Protein 5I29 (pdb70)

Sequence (139 aa):
DDDDQVAFSFILDNIVTQKMMAVPDSWPFHHPVNKKFVPDYYKVIVNPMDLETIRKNISKHKYQSRESFLDDVNLILANSVKYNGPESQYTKTAQEIVNVVCYQTLTEYDEHLTQLEKDICCTAKEAALEEAELESLDPMT

GO terms:
  GO:0000785 chromatin (C, IDA)
  GO:0001181 RNA polymerase I general transcription initiation factor activity (F, IDA)
  GO:0005669 transcription factor TFIID complex (C, IDA)
  GO:0004672 protein kinase activity (F, IDA)
  GO:0016301 kinase activity (F, IDA)
  GO:0061631 ubiquitin conjugating enzyme activity (F, IDA)
  GO:0034644 cellular response to UV (P, IDA)
  GO:0005634 nucleus (C, IDA)
  GO:0005654 nucleoplasm (C, IDA)
  GO:0005730 nucleolus (C, IDA)
  GO:0045944 positive regulation of transcription by RNA polymerase II (P, IDA)
  GO:0050821 protein stabilization (P, IDA)
  GO:1905524 negative regulation of protein autoubiquitination (P, IDA)
  GO:0160207 positive regulation of androgen receptor signaling pathway (P, IDA)
  GO:1901797 negative regulation of signal transduction by p53 class mediator (P, IDA)
  GO:0006511 ubiquitin-dependent protein catabolic process (P, IDA)
  GO:0006974 DNA damage response (P, IDA)
  GO:0140416 transcription regulator inhibitor activity (F, IDA)
  GO:0140566 histone reader activity (F, IDA)
  GO:0071318 cellular response to ATP (P, IDA)

CATH classification: 1.20.920.10

InterPro domains:
  IPR001487 Brom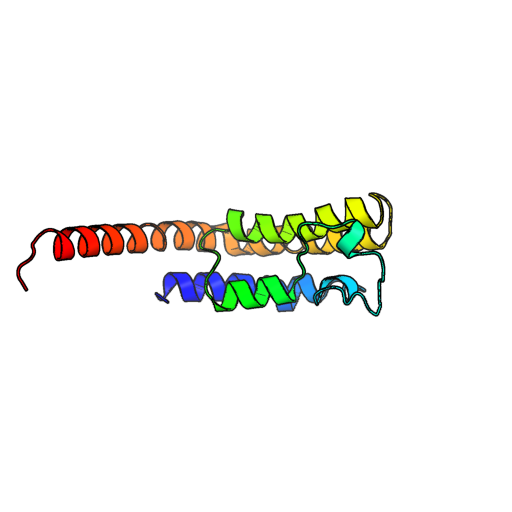odomain [PF00439] (1411-1491)
  IPR001487 Bromodomain [PF00439] (1537-1616)
  IPR001487 Bromodomain [PR00503] (1544-1557)
  IPR001487 Bromodomain [PR00503] (1558-1574)
  IPR001487 Bromodomain [PR00503] (1574-1592)
  IPR001487 Bromodomain [PR00503] (1592-1611)
  IPR001487 Bromodomain [PS50014] (1418-1488)
  IPR001487 Bromodomain [PS50014] (1541-1611)
  IPR001487 Bromodomain [SM00297] (1399-1507)
  IPR001487 Bromodomain [SM00297] (1521-1630)
  IPR009067 TAFII-230 TBP-binding [PF09247] (26-86)
  IPR011177 Transcription initiation factor TFIID subunit 1, animal [PIRSF003047] (18-1893)
  IPR018359 Bromodomain, conserved site [PS00633] (1546-1603)
  IPR022591 Transcription initiation factor TFIID subunit 1, histone acetyltransferase domain [PF12157] (586-1048)
  IPR036427 Bromodomain-like superfamily [G3DSA:1.20.920.10] (1360-1516)
  IPR036427 Bromodomain-like superfamily [G3DSA:1.20.920.10] (1517-1650)
  IPR036427 Bromodomain-like superfamily [SSF47370] (1382-1513)
  IPR036427 Bromodomain-like superfamily [SSF47370] (1535-1638)
  IPR036741 TAFII-230 TBP-binding domain superfamily [G3DSA:1.10.1100.10] (29-87)
  IPR036741 TAFII-230 TBP-binding domain superfamily [SSF47055] (30-86)

Foldseek 3Di:
DPPLLVVLLVLVLCLLPVFLVPQPPLVVQADWDDCVVVVCLCVFQVDDAGSVVLNVCSVVSVDLAPVVSLVRLVSNLVSCCRPVNCPDPNNVSSVSSSVSSVVSVVVCVVVSVVSSVVVVVVVVVVVVVVVVVVVVVDD

Organism: Homo sapiens (NCBI:txid9606)

Nearest PDB structures (foldseek):
  7jtc-assembly1_A  TM=1.001E+00  e=2.221E-20  Homo sapiens
  7lb3-assembly1_A  TM=9.994E-01  e=2.485E-20  Homo sapiens
  6df4-assembly1_A  TM=1.002E+00  e=3.293E-20  Oryctolagus cuniculus
  4yyn-assembly1_B  TM=9.930E-01  e=2.235E-19  Homo sapiens
  3hmh-assembly1_A  TM=9.690E-01  e=6.514E-19  Homo sapiens

Secondary structure (DSSP, 8-state):
--HHHHHHHHHHHHIIIIIITTSTT-GGGTSPPPTTTSTTHHHH-SS---HHHHHHHHHTT--SSHHHHHHHHHHHHHHHHHHH-TTSHHHHHHHHHHHHHHHHHHHTHHHHHHHHHHHHHHHHHHHHHHHHHHHS---

Structure (mmCIF, N/CA/C/O backbone):
data_5I29
#
_entry.id   5I29
#
_cell.length_a   47.397
_cell.length_b   59.471
_cell.length_c   59.866
_cell.angle_alpha   90.000
_cell.angle_beta   90.000
_cell.angle_gamma   90.000
#
_symmetry.space_group_name_H-M   'P 21 21 21'
#
loop_
_entity.id
_entity.type
_entity.pdbx_description
1 polymer 'Transcription initiation factor TFIID subunit 1'
2 non-polymer N,N-dimethyl-3-(6-methyl-7-oxo-6,7-dihydro-1H-pyrrolo[2,3-c]pyridin-4-yl)benzamide
3 non-polymer 'CALCIUM ION'
4 water water
#
loop_
_atom_site.group_PDB
_atom_site.id
_atom_site.type_symbol
_atom_site.label_atom_id
_atom_site.label_alt_id
_atom_site.label_comp_id
_atom_site.label_asym_id
_atom_site.label_entity_id
_atom_site.label_seq_id
_atom_site.pdbx_PDB_ins_code
_atom_site.Cartn_x
_atom_site.Cartn_y
_atom_site.Cartn_z
_atom_site.occupancy
_atom_site.B_iso_or_equiv
_atom_site.auth_seq_id
_atom_site.auth_comp_id
_atom_site.auth_asym_id
_atom_site.auth_atom_id
_atom_site.pdbx_PDB_model_num
ATOM 1 N N . ASP A 1 6 ? -8.957 -12.807 25.833 1.00 42.99 1500 ASP A N 1
ATOM 2 C CA . ASP A 1 6 ? -8.116 -13.027 27.082 1.00 36.98 1500 ASP A CA 1
ATOM 3 C C . ASP A 1 6 ? -8.645 -14.172 27.994 1.00 31.38 1500 ASP A C 1
ATOM 4 O O . ASP A 1 6 ? -7.893 -14.762 28.776 1.00 28.42 1500 ASP A O 1
ATOM 9 N N . ASP A 1 7 ? -9.923 -14.492 27.874 1.00 32.70 1501 ASP A N 1
ATOM 10 C CA . ASP A 1 7 ? -10.376 -15.718 28.530 1.00 29.14 1501 ASP A CA 1
ATOM 11 C C . ASP A 1 7 ? -9.680 -16.966 27.957 1.00 26.27 1501 ASP A C 1
ATOM 12 O O . ASP A 1 7 ? -9.207 -16.914 26.817 1.00 20.07 1501 ASP A O 1
ATOM 17 N N . ASP A 1 8 ? -9.513 -18.044 28.724 1.00 20.87 1502 ASP A N 1
ATOM 18 C CA . ASP A 1 8 ? -9.113 -19.342 28.172 1.00 19.75 1502 ASP A CA 1
ATOM 19 C C . ASP A 1 8 ? -9.688 -19.701 26.807 1.00 16.86 1502 ASP A C 1
ATOM 20 O O . ASP A 1 8 ? -8.920 -20.122 25.954 1.00 15.96 1502 ASP A O 1
ATOM 25 N N . ASP A 1 9 ? -10.955 -19.483 26.580 1.00 15.37 1503 ASP A N 1
ATOM 26 C CA . ASP A 1 9 ? -11.550 -19.954 25.296 1.00 16.56 1503 ASP A CA 1
ATOM 27 C C . ASP A 1 9 ? -11.047 -19.106 24.141 1.00 14.74 1503 ASP A C 1
ATOM 28 O O . ASP A 1 9 ? -10.654 -19.656 23.100 1.00 14.46 1503 ASP A O 1
ATOM 33 N N . GLN A 1 10 ? -10.966 -17.771 24.339 1.00 14.16 1504 GLN A N 1
ATOM 34 C CA . GLN A 1 10 ? -10.420 -16.921 23.302 1.00 13.32 1504 GLN A CA 1
ATOM 35 C C . GLN A 1 10 ? -8.935 -17.245 23.090 1.00 13.68 1504 GLN A C 1
ATOM 36 O O . GLN A 1 10 ? -8.530 -17.268 21.896 1.00 13.78 1504 GLN A O 1
ATOM 42 N N . VAL A 1 11 ? -8.150 -17.520 24.092 1.00 13.69 1505 VAL A N 1
ATOM 43 C CA . VAL A 1 11 ? -6.767 -17.868 23.931 1.00 15.40 1505 VAL A CA 1
ATOM 44 C C . VAL A 1 11 ? -6.642 -19.163 23.129 1.00 13.50 1505 VAL A C 1
ATOM 45 O O . VAL A 1 11 ? -5.783 -19.260 22.233 1.00 13.40 1505 VAL A O 1
ATOM 49 N N . ALA A 1 12 ? -7.478 -20.183 23.413 1.00 12.77 1506 ALA A N 1
ATOM 50 C CA . ALA A 1 12 ? -7.400 -21.472 22.710 1.00 11.90 1506 ALA A CA 1
ATOM 51 C C . ALA A 1 12 ? -7.796 -21.271 21.254 1.00 12.40 1506 ALA A C 1
ATOM 52 O O . ALA A 1 12 ? -7.221 -21.885 20.358 1.00 12.53 1506 ALA A O 1
ATOM 54 N N . PHE A 1 13 ? -8.773 -20.419 21.002 1.00 11.63 1507 PHE A N 1
ATOM 55 C CA . PHE A 1 13 ? -9.249 -20.156 19.650 1.00 12.05 1507 PHE A CA 1
ATOM 56 C C . PHE A 1 13 ? -8.170 -19.474 18.817 1.00 11.18 1507 PHE A C 1
ATOM 57 O O . PHE A 1 13 ? -7.807 -19.885 17.716 1.00 11.60 1507 PHE A O 1
ATOM 65 N N . SER A 1 14 ? -7.593 -18.431 19.398 1.00 11.65 1508 SER A N 1
ATOM 66 C CA . SER A 1 14 ? -6.494 -17.742 18.736 1.00 11.33 1508 SER A CA 1
ATOM 67 C C . SER A 1 14 ? -5.285 -18.611 18.475 1.00 11.16 1508 SER A C 1
ATOM 68 O O . SER A 1 14 ? -4.621 -18.475 17.499 1.00 11.28 1508 SER A O 1
ATOM 71 N N . PHE A 1 15 ? -5.000 -19.503 19.442 1.00 11.79 1509 PHE A N 1
ATOM 72 C CA . PHE A 1 15 ? -3.881 -20.462 19.298 1.00 11.13 1509 PHE A CA 1
ATOM 73 C C . PHE A 1 15 ? -4.092 -21.334 18.055 1.00 10.07 1509 PHE A C 1
ATOM 74 O O . PHE A 1 15 ? -3.159 -21.486 17.278 1.00 11.68 1509 PHE A O 1
ATOM 82 N N . ILE A 1 16 ? -5.281 -21.796 17.841 1.00 10.51 1510 ILE A N 1
ATOM 83 C CA . ILE A 1 16 ? -5.542 -22.637 16.631 1.00 11.56 1510 ILE A CA 1
ATOM 84 C C . ILE A 1 16 ? -5.355 -21.762 15.378 1.00 11.57 1510 ILE A C 1
ATOM 85 O O . ILE A 1 16 ? -4.650 -22.140 14.429 1.00 11.13 1510 ILE A O 1
ATOM 90 N N . LEU A 1 17 ? -5.925 -20.518 15.352 1.00 10.70 1511 LEU A N 1
ATOM 91 C CA . LEU A 1 17 ? -5.796 -19.675 14.150 1.00 10.33 1511 LEU A CA 1
ATOM 92 C C . LEU A 1 17 ? -4.360 -19.365 13.871 1.00 9.82 1511 LEU A C 1
ATOM 93 O O . LEU A 1 17 ? -3.915 -19.432 12.713 1.00 10.65 1511 LEU A O 1
ATOM 98 N N . ASP A 1 18 ? -3.559 -19.021 14.889 1.00 10.50 1512 ASP A N 1
ATOM 99 C CA . ASP A 1 18 ? -2.189 -18.699 14.624 1.00 11.47 1512 ASP A CA 1
ATOM 100 C C . ASP A 1 18 ? -1.381 -19.838 14.078 1.00 11.72 1512 ASP A C 1
ATOM 101 O O . ASP A 1 18 ? -0.558 -19.669 13.192 1.00 11.78 1512 ASP A O 1
ATOM 106 N N . ASN A 1 19 ? -1.637 -21.069 14.573 1.00 11.69 1513 ASN A N 1
ATOM 107 C CA . ASN A 1 19 ? -0.974 -22.242 14.031 1.00 11.48 1513 ASN A CA 1
ATOM 108 C C . ASN A 1 19 ? -1.391 -22.532 12.623 1.00 11.71 1513 ASN A C 1
ATOM 109 O O . ASN A 1 19 ? -0.504 -22.896 11.810 1.00 11.56 1513 ASN A O 1
ATOM 114 N N . ILE A 1 20 ? -2.634 -22.291 12.267 1.00 11.13 1514 ILE A N 1
ATOM 115 C CA . ILE A 1 20 ? -3.033 -22.521 10.890 1.00 11.86 1514 ILE A CA 1
ATOM 116 C C . ILE A 1 20 ? -2.235 -21.543 9.990 1.00 11.00 1514 ILE A C 1
ATOM 117 O O . ILE A 1 20 ? -1.740 -21.917 8.895 1.00 11.10 1514 ILE A O 1
ATOM 122 N N . VAL A 1 21 ? -2.095 -20.241 10.420 1.00 10.64 1515 VAL A N 1
ATOM 123 C CA . VAL A 1 21 ? -1.402 -19.292 9.603 1.00 10.54 1515 VAL A CA 1
ATOM 124 C C . VAL A 1 21 ? 0.041 -19.719 9.453 1.00 11.27 1515 VAL A C 1
ATOM 125 O O . VAL A 1 21 ? 0.628 -19.667 8.362 1.00 11.50 1515 VAL A O 1
ATOM 129 N N . THR A 1 22 ? 0.726 -19.986 10.598 1.00 11.65 1516 THR A N 1
ATOM 130 C CA . THR A 1 22 ? 2.199 -20.188 10.517 1.00 12.61 1516 THR A CA 1
ATOM 131 C C . THR A 1 22 ? 2.607 -21.526 10.004 1.00 12.21 1516 THR A C 1
ATOM 132 O O . THR A 1 22 ? 3.565 -21.599 9.266 1.00 14.48 1516 THR A O 1
ATOM 136 N N . GLN A 1 23 ? 1.905 -22.555 10.390 1.00 12.24 1517 GLN A N 1
ATOM 137 C CA . GLN A 1 23 ? 2.345 -23.916 10.038 1.00 13.23 1517 GLN A CA 1
ATOM 138 C C . GLN A 1 23 ? 1.822 -24.339 8.734 1.00 13.56 1517 GLN A C 1
ATOM 139 O O . GLN A 1 23 ? 2.424 -25.205 8.060 1.00 15.19 1517 GLN A O 1
ATOM 145 N N . LYS A 1 24 ? 0.676 -23.856 8.257 1.00 12.25 1518 LYS A N 1
ATOM 146 C CA . LYS A 1 24 ? 0.024 -24.315 7.083 1.00 12.06 1518 LYS A CA 1
ATOM 147 C C . LYS A 1 24 ? 0.002 -23.292 6.005 1.00 11.06 1518 LYS A C 1
ATOM 148 O O . LYS A 1 24 ? 0.543 -23.485 4.914 1.00 12.30 1518 LYS A O 1
ATOM 154 N N . MET A 1 25 ? -0.574 -22.098 6.260 1.00 10.45 1519 MET A N 1
ATOM 155 C CA . MET A 1 25 ? -0.729 -21.096 5.202 1.00 10.57 1519 MET A CA 1
ATOM 156 C C . MET A 1 25 ? 0.611 -20.534 4.742 1.00 10.92 1519 MET A C 1
ATOM 157 O O . MET A 1 25 ? 0.867 -20.386 3.548 1.00 11.79 1519 MET A O 1
ATOM 162 N N . MET A 1 26 ? 1.500 -20.223 5.698 1.00 11.41 1520 MET A N 1
ATOM 163 C CA . MET A 1 26 ? 2.772 -19.660 5.307 1.00 12.47 1520 MET A CA 1
ATOM 164 C C . MET A 1 26 ? 3.708 -20.656 4.662 1.00 11.96 1520 MET A C 1
ATOM 165 O O . MET A 1 26 ? 4.690 -20.282 4.061 1.00 13.35 1520 MET A O 1
ATOM 170 N N . ALA A 1 27 ? 3.404 -21.961 4.838 1.00 11.84 1521 ALA A N 1
ATOM 171 C CA . ALA A 1 27 ? 4.203 -23.040 4.263 1.00 12.06 1521 ALA A CA 1
ATOM 172 C C . ALA A 1 27 ? 3.772 -23.301 2.858 1.00 11.82 1521 ALA A C 1
ATOM 173 O O . ALA A 1 27 ? 4.472 -24.120 2.156 1.00 13.49 1521 ALA A O 1
ATOM 175 N N . VAL A 1 28 ? 2.691 -22.767 2.323 1.00 11.98 1522 VAL A N 1
ATOM 176 C CA . VAL A 1 28 ? 2.381 -22.998 0.933 1.00 11.96 1522 VAL A CA 1
ATOM 177 C C . VAL A 1 28 ? 3.566 -22.606 0.063 1.00 11.50 1522 VAL A C 1
ATOM 178 O O . VAL A 1 28 ? 4.177 -21.512 0.284 1.00 11.54 1522 VAL A O 1
ATOM 182 N N . PRO A 1 29 ? 3.957 -23.394 -0.957 1.00 11.68 1523 PRO A N 1
ATOM 183 C CA . PRO A 1 29 ? 5.147 -23.035 -1.707 1.00 12.58 1523 PRO A CA 1
ATOM 184 C C . PRO A 1 29 ? 4.999 -21.645 -2.353 1.00 10.79 1523 PRO A C 1
ATOM 185 O O . PRO A 1 29 ? 3.954 -21.351 -2.943 1.00 11.16 1523 PRO A O 1
ATOM 189 N N . ASP A 1 30 ? 6.109 -20.905 -2.322 1.00 11.01 1524 ASP A N 1
ATOM 190 C CA . ASP A 1 30 ? 6.131 -19.599 -3.054 1.00 10.98 1524 ASP A CA 1
ATOM 191 C C . ASP A 1 30 ? 5.052 -18.641 -2.561 1.00 9.95 1524 ASP A C 1
ATOM 192 O O . ASP A 1 30 ? 4.655 -17.724 -3.337 1.00 10.97 1524 ASP A O 1
ATOM 197 N N . SER A 1 31 ? 4.625 -18.822 -1.347 1.00 9.76 1525 SER A N 1
ATOM 198 C CA . SER A 1 31 ? 3.624 -17.882 -0.765 1.00 10.52 1525 SER A CA 1
ATOM 199 C C . SER A 1 31 ? 4.187 -16.580 -0.229 1.00 9.66 1525 SER A C 1
ATOM 200 O O . SER A 1 31 ? 3.388 -15.764 0.263 1.00 10.11 1525 SER A O 1
ATOM 203 N N . TRP A 1 32 ? 5.467 -16.416 -0.254 1.00 9.65 1526 TRP A N 1
ATOM 204 C CA . TRP A 1 32 ? 6.076 -15.219 0.293 1.00 11.06 1526 TRP A CA 1
ATOM 205 C C . TRP A 1 32 ? 5.429 -13.865 -0.171 1.00 9.77 1526 TRP A C 1
ATOM 206 O O . TRP A 1 32 ? 5.458 -12.953 0.673 1.00 10.69 1526 TRP A O 1
ATOM 217 N N . PRO A 1 33 ? 4.813 -13.685 -1.338 1.00 9.01 1527 PRO A N 1
ATOM 218 C CA . PRO A 1 33 ? 4.197 -12.354 -1.584 1.00 9.76 1527 PRO A CA 1
ATOM 219 C C . PRO A 1 33 ? 3.162 -12.017 -0.572 1.00 9.66 1527 PRO A C 1
ATOM 220 O O . PRO A 1 33 ? 2.886 -10.752 -0.396 1.00 10.57 1527 PRO A O 1
ATOM 224 N N . PHE A 1 34 ? 2.570 -12.973 0.110 1.00 9.49 1528 PHE A N 1
ATOM 225 C CA . PHE A 1 34 ? 1.446 -12.776 0.994 1.00 10.13 1528 PHE A CA 1
ATOM 226 C C . PHE A 1 34 ? 1.849 -12.783 2.440 1.00 9.69 1528 PHE A C 1
ATOM 227 O O . PHE A 1 34 ? 0.981 -12.581 3.307 1.00 10.08 1528 PHE A O 1
ATOM 235 N N . HIS A 1 35 ? 3.119 -13.019 2.731 1.00 9.64 1529 HIS A N 1
ATOM 236 C CA . HIS A 1 35 ? 3.515 -13.143 4.133 1.00 9.71 1529 HIS A CA 1
ATOM 237 C C . HIS A 1 35 ? 3.488 -11.829 4.923 1.00 9.65 1529 HIS A C 1
ATOM 238 O O . HIS A 1 35 ? 3.280 -11.841 6.148 1.00 10.89 1529 HIS A O 1
ATOM 245 N N . HIS A 1 36 ? 3.713 -10.697 4.241 1.00 8.80 1530 HIS A N 1
ATOM 246 C CA . HIS A 1 36 ? 3.878 -9.395 4.889 1.00 9.28 1530 HIS A CA 1
ATOM 247 C C . HIS A 1 36 ? 3.167 -8.377 4.038 1.00 9.76 1530 HIS A C 1
ATOM 248 O O . HIS A 1 36 ? 2.858 -8.582 2.878 1.00 9.94 1530 HIS A O 1
ATOM 255 N N . PRO A 1 37 ? 2.879 -7.161 4.606 1.00 10.74 1531 PRO A N 1
ATOM 256 C CA . PRO A 1 37 ? 2.256 -6.116 3.780 1.00 9.75 1531 PRO A CA 1
ATOM 257 C C . PRO A 1 37 ? 3.145 -5.768 2.573 1.00 10.06 1531 PRO A C 1
ATOM 258 O O . PRO A 1 37 ? 4.349 -5.791 2.628 1.00 11.55 1531 PRO A O 1
ATOM 262 N N . VAL A 1 38 ? 2.467 -5.420 1.485 1.00 10.59 1532 VAL A N 1
ATOM 263 C CA . VAL A 1 38 ? 3.246 -4.956 0.315 1.00 10.66 1532 VAL A CA 1
ATOM 264 C C . VAL A 1 38 ? 3.931 -3.618 0.629 1.00 10.33 1532 VAL A C 1
ATOM 265 O O . VAL A 1 38 ? 3.316 -2.698 1.262 1.00 11.31 1532 VAL A O 1
ATOM 269 N N . ASN A 1 39 ? 5.151 -3.470 0.299 1.00 9.84 1533 ASN A N 1
ATOM 270 C CA . ASN A 1 39 ? 5.886 -2.214 0.398 1.00 11.32 1533 ASN A CA 1
ATOM 271 C C . ASN A 1 39 ? 5.826 -1.487 -0.933 1.00 11.78 1533 ASN A C 1
ATOM 272 O O . ASN A 1 39 ? 6.291 -2.006 -1.940 1.00 11.00 1533 ASN A O 1
ATOM 277 N N . LYS A 1 40 ? 5.295 -0.253 -0.901 1.00 12.28 1534 LYS A N 1
ATOM 278 C CA . LYS A 1 40 ? 5.230 0.519 -2.113 1.00 12.54 1534 LYS A CA 1
ATOM 279 C C . LYS A 1 40 ? 6.594 0.782 -2.734 1.00 12.39 1534 LYS A C 1
ATOM 280 O O . LYS A 1 40 ? 6.634 1.043 -3.932 1.00 13.31 1534 LYS A O 1
ATOM 286 N N . LYS A 1 41 ? 7.674 0.690 -2.005 1.00 11.80 1535 LYS A N 1
ATOM 287 C CA . LYS A 1 41 ? 8.993 0.809 -2.625 1.00 13.19 1535 LYS A CA 1
ATOM 288 C C . LYS A 1 41 ? 9.297 -0.342 -3.554 1.00 13.30 1535 LYS A C 1
ATOM 289 O O . LYS A 1 41 ? 10.169 -0.239 -4.404 1.00 14.61 1535 LYS A O 1
ATOM 295 N N . PHE A 1 42 ? 8.668 -1.497 -3.340 1.00 12.42 1536 PHE A N 1
ATOM 296 C CA . PHE A 1 42 ? 8.866 -2.731 -4.121 1.00 11.58 1536 PHE A CA 1
ATOM 297 C C . PHE A 1 42 ? 7.751 -2.898 -5.116 1.00 12.08 1536 PHE A C 1
ATOM 298 O O . PHE A 1 42 ? 8.006 -3.633 -6.147 1.00 13.02 1536 PHE A O 1
ATOM 306 N N . VAL A 1 43 ? 6.535 -2.421 -4.882 1.00 11.42 1537 VAL A N 1
ATOM 307 C CA . VAL A 1 43 ? 5.416 -2.594 -5.823 1.00 12.31 1537 VAL A CA 1
ATOM 308 C C . VAL A 1 43 ? 4.706 -1.213 -5.897 1.00 12.18 1537 VAL A C 1
ATOM 309 O O . VAL A 1 43 ? 3.785 -0.919 -5.158 1.00 11.21 1537 VAL A O 1
ATOM 313 N N . PRO A 1 44 ? 5.223 -0.298 -6.774 1.00 13.05 1538 PRO A N 1
ATOM 314 C CA . PRO A 1 44 ? 4.878 1.133 -6.654 1.00 12.76 1538 PRO A CA 1
ATOM 315 C C . PRO A 1 44 ? 3.419 1.412 -6.823 1.00 12.40 1538 PRO A C 1
ATOM 316 O O . PRO A 1 44 ? 2.915 2.345 -6.160 1.00 13.36 1538 PRO A O 1
ATOM 320 N N . ASP A 1 45 ? 2.670 0.641 -7.593 1.00 12.31 1539 ASP A N 1
ATOM 321 C CA . ASP A 1 45 ? 1.296 0.978 -7.876 1.00 13.72 1539 ASP A CA 1
ATOM 322 C C . ASP A 1 45 ? 0.247 0.219 -7.026 1.00 12.43 1539 ASP A C 1
ATOM 323 O O . ASP A 1 45 ? -0.923 0.345 -7.194 1.00 12.72 1539 ASP A O 1
ATOM 328 N N . TYR A 1 46 ? 0.761 -0.595 -6.069 1.00 12.50 1540 TYR A N 1
ATOM 329 C CA . TYR A 1 46 ? -0.123 -1.550 -5.402 1.00 11.29 1540 TYR A CA 1
ATOM 330 C C . TYR A 1 46 ? -1.322 -0.877 -4.757 1.00 10.62 1540 TYR A C 1
ATOM 331 O O . TYR A 1 46 ? -2.469 -1.275 -4.895 1.00 10.90 1540 TYR A O 1
ATOM 340 N N . TYR A 1 47 ? -1.051 0.190 -3.984 1.00 11.33 1541 TYR A N 1
ATOM 341 C CA . TYR A 1 47 ? -2.063 0.808 -3.164 1.00 12.61 1541 TYR A CA 1
ATOM 342 C C . TYR A 1 47 ? -2.858 1.856 -3.962 1.00 13.02 1541 TYR A C 1
ATOM 343 O O . TYR A 1 47 ? -3.876 2.309 -3.462 1.00 14.26 1541 TYR A O 1
ATOM 352 N N . LYS A 1 48 ? -2.494 2.058 -5.227 1.00 12.76 1542 LYS A N 1
ATOM 353 C CA . LYS A 1 48 ? -3.333 2.823 -6.181 1.00 14.33 1542 LYS A CA 1
ATOM 354 C C . LYS A 1 48 ? -4.495 1.975 -6.595 1.00 14.47 1542 LYS A C 1
ATOM 355 O O . LYS A 1 48 ? -5.584 2.446 -7.016 1.00 18.86 1542 LYS A O 1
ATOM 361 N N . VAL A 1 49 ? -4.348 0.620 -6.573 1.00 13.69 1543 VAL A N 1
ATOM 362 C CA . VAL A 1 49 ? -5.345 -0.344 -7.012 1.00 14.11 1543 VAL A CA 1
ATOM 363 C C . VAL A 1 49 ? -6.076 -1.014 -5.857 1.00 13.87 1543 VAL A C 1
ATOM 364 O O . VAL A 1 49 ? -7.270 -1.216 -5.885 1.00 15.17 1543 VAL A O 1
ATOM 368 N N . ILE A 1 50 ? -5.342 -1.348 -4.770 1.00 13.12 1544 ILE A N 1
ATOM 369 C CA . ILE A 1 50 ? -5.926 -2.089 -3.648 1.00 13.09 1544 ILE A CA 1
ATOM 370 C C . ILE A 1 50 ? -6.239 -1.080 -2.512 1.00 12.57 1544 ILE A C 1
ATOM 371 O O . ILE A 1 50 ? -5.313 -0.585 -1.886 1.00 13.33 1544 ILE A O 1
ATOM 376 N N . VAL A 1 51 ? -7.527 -0.975 -2.248 1.00 13.76 1545 VAL A N 1
ATOM 377 C CA . VAL A 1 51 ? -7.902 0.016 -1.242 1.00 15.76 1545 VAL A CA 1
ATOM 378 C C . VAL A 1 51 ? -8.095 -0.603 0.100 1.00 15.62 1545 VAL A C 1
ATOM 379 O O . VAL A 1 51 ? -8.143 0.135 1.078 1.00 18.02 1545 VAL A O 1
ATOM 383 N N . ASN A 1 52 ? -8.229 -1.922 0.243 1.00 14.58 1546 ASN A N 1
ATOM 384 C CA . ASN A 1 52 ? -8.314 -2.621 1.463 1.00 15.09 1546 ASN A CA 1
ATOM 385 C C . ASN A 1 52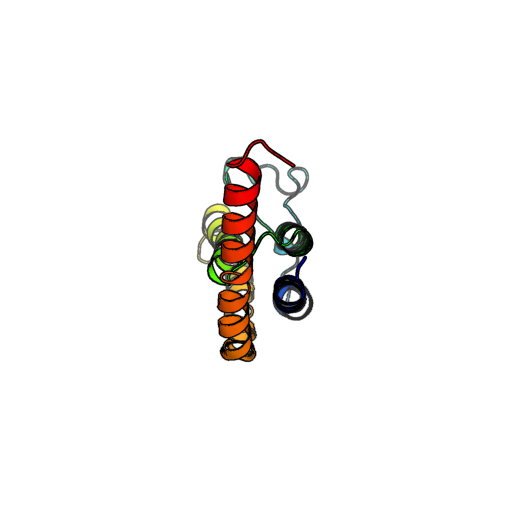 ? -7.275 -3.711 1.576 1.00 13.68 1546 ASN A C 1
ATOM 386 O O . ASN A 1 52 ? -7.571 -4.924 1.470 1.00 14.48 1546 ASN A O 1
ATOM 391 N N . PRO A 1 53 ? -6.019 -3.341 1.810 1.00 12.48 1547 PRO A N 1
ATOM 392 C CA . PRO A 1 53 ? -4.917 -4.343 1.757 1.00 12.04 1547 PRO A CA 1
ATOM 393 C C . PRO A 1 53 ? -4.958 -5.252 2.954 1.00 11.17 1547 PRO A C 1
ATOM 394 O O . PRO A 1 53 ? -5.425 -4.889 4.065 1.00 11.94 1547 PRO A O 1
ATOM 398 N N . MET A 1 54 ? -4.490 -6.496 2.757 1.00 10.58 1548 MET A N 1
ATOM 399 C CA . MET A 1 54 ? -4.388 -7.476 3.825 1.00 10.55 1548 MET A CA 1
ATOM 400 C C . MET A 1 54 ? -3.293 -8.415 3.521 1.00 10.83 1548 MET A C 1
ATOM 401 O O . MET A 1 54 ? -2.990 -8.666 2.355 1.00 12.10 1548 MET A O 1
ATOM 406 N N . ASP A 1 55 ? -2.709 -9.031 4.555 1.00 10.01 1549 ASP A N 1
ATOM 407 C CA . ASP A 1 55 ? -1.584 -9.971 4.348 1.00 10.23 1549 ASP A CA 1
ATOM 408 C C . ASP A 1 55 ? -1.540 -10.848 5.607 1.00 10.47 1549 ASP A C 1
ATOM 409 O O . ASP A 1 55 ? -2.247 -10.575 6.628 1.00 11.06 1549 ASP A O 1
ATOM 414 N N . LEU A 1 56 ? -0.689 -11.888 5.608 1.00 10.11 1550 LEU A N 1
ATOM 415 C CA . LEU A 1 56 ? -0.692 -12.831 6.731 1.00 10.79 1550 LEU A CA 1
ATOM 416 C C . LEU A 1 56 ? -0.116 -12.313 7.983 1.00 10.78 1550 LEU A C 1
ATOM 417 O O . LEU A 1 56 ? -0.540 -12.711 9.074 1.00 10.90 1550 LEU A O 1
ATOM 422 N N . GLU A 1 57 ? 0.893 -11.419 7.920 1.00 10.89 1551 GLU A N 1
ATOM 423 C CA . GLU A 1 57 ? 1.412 -10.811 9.128 1.00 11.44 1551 GLU A CA 1
ATOM 424 C C . GLU A 1 57 ? 0.382 -9.949 9.835 1.00 10.39 1551 GLU A C 1
ATOM 425 O O . GLU A 1 57 ? 0.232 -10.036 11.070 1.00 11.15 1551 GLU A O 1
ATOM 431 N N . THR A 1 58 ? -0.349 -9.182 9.050 1.00 10.36 1552 THR A N 1
ATOM 432 C CA . THR A 1 58 ? -1.417 -8.339 9.678 1.00 11.11 1552 THR A CA 1
ATOM 433 C C . THR A 1 58 ? -2.447 -9.262 10.340 1.00 10.27 1552 THR A C 1
ATOM 434 O O . THR A 1 58 ? -2.914 -8.980 11.434 1.00 10.50 1552 THR A O 1
ATOM 438 N N . ILE A 1 59 ? -2.805 -10.352 9.632 1.00 10.54 1553 ILE A N 1
ATOM 439 C CA . ILE A 1 59 ? -3.703 -11.347 10.296 1.00 10.64 1553 ILE A CA 1
ATOM 440 C C . ILE A 1 59 ? -3.104 -11.902 11.607 1.00 9.32 1553 ILE A C 1
ATOM 441 O O . ILE A 1 59 ? -3.830 -11.939 12.605 1.00 10.48 1553 ILE 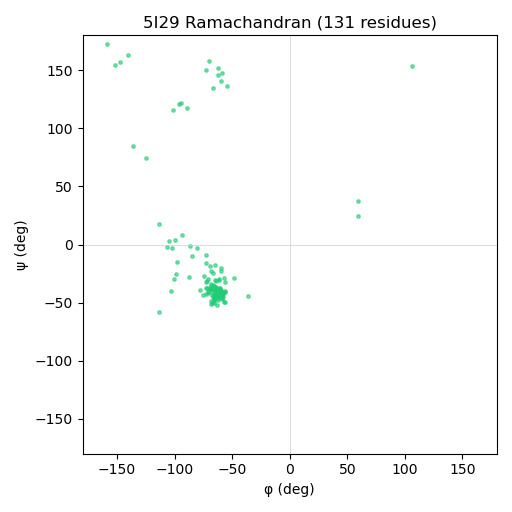A O 1
ATOM 446 N N . ARG A 1 60 ? -1.836 -12.193 11.601 1.00 9.64 1554 ARG A N 1
ATOM 447 C CA . ARG A 1 60 ? -1.218 -12.674 12.844 1.00 10.91 1554 ARG A CA 1
ATOM 448 C C . ARG A 1 60 ? -1.265 -11.592 13.919 1.00 11.23 1554 ARG A C 1
ATOM 449 O O . ARG A 1 60 ? -1.550 -11.895 15.107 1.00 11.79 1554 ARG A O 1
ATOM 457 N N . LYS A 1 61 ? -1.043 -10.310 13.559 1.00 11.33 1555 LYS A N 1
ATOM 458 C CA . LYS A 1 61 ? -1.144 -9.233 14.593 1.00 12.16 1555 LYS A CA 1
ATOM 459 C C . LYS A 1 61 ? -2.556 -9.155 15.114 1.00 13.13 1555 LYS A C 1
ATOM 460 O O . LYS A 1 61 ? -2.804 -9.035 16.335 1.00 13.96 1555 LYS A O 1
ATOM 466 N N . ASN A 1 62 ? -3.556 -9.315 14.243 1.00 11.72 1556 ASN A N 1
ATOM 467 C CA . ASN A 1 62 ? -4.932 -9.335 14.666 1.00 11.70 1556 ASN A CA 1
ATOM 468 C C . ASN A 1 62 ? -5.210 -10.496 15.595 1.00 11.20 1556 ASN A C 1
ATOM 469 O O . ASN A 1 62 ? -5.949 -10.325 16.579 1.00 12.22 1556 ASN A O 1
ATOM 474 N N . ILE A 1 63 ? -4.737 -11.703 15.249 1.00 11.30 1557 ILE A N 1
ATOM 475 C CA . ILE A 1 63 ? -4.913 -12.855 16.151 1.00 11.24 1557 ILE A CA 1
ATOM 476 C C . ILE A 1 63 ? -4.302 -12.578 17.509 1.00 12.41 1557 ILE A C 1
ATOM 477 O O . ILE A 1 63 ? -4.890 -12.934 18.551 1.00 13.13 1557 ILE A O 1
ATOM 482 N N . SER A 1 64 ? -3.133 -11.950 17.537 1.00 13.89 1558 SER A N 1
ATOM 483 C CA . SER A 1 64 ? -2.465 -11.653 18.823 1.00 15.66 1558 SER A CA 1
ATOM 484 C C . SER A 1 64 ? -3.301 -10.756 19.698 1.00 15.58 1558 SER A C 1
ATOM 485 O O . SER A 1 64 ? -3.232 -10.890 20.944 1.00 19.45 1558 SER A O 1
ATOM 488 N N . LYS A 1 65 ? -4.075 -9.916 19.121 1.00 13.82 1559 LYS A N 1
ATOM 489 C CA . LYS A 1 65 ? -4.981 -9.014 19.820 1.00 15.34 1559 LYS A CA 1
ATOM 490 C C . LYS A 1 65 ? -6.374 -9.565 19.964 1.00 15.32 1559 LYS A C 1
ATOM 491 O O . LYS A 1 65 ? -7.288 -8.874 20.403 1.00 16.66 1559 LYS A O 1
ATOM 497 N N . HIS A 1 66 ? -6.526 -10.861 19.597 1.00 14.40 1560 HIS A N 1
ATOM 498 C CA . HIS A 1 66 ? -7.829 -11.478 19.730 1.00 14.05 1560 HIS A CA 1
ATOM 499 C C . HIS A 1 66 ? -8.927 -10.784 18.940 1.00 13.86 1560 HIS A C 1
ATOM 500 O O . HIS A 1 66 ? -10.053 -10.686 19.366 1.00 14.77 1560 HIS A O 1
ATOM 507 N N . LYS A 1 67 ? -8.598 -10.290 17.747 1.00 12.32 1561 LYS A N 1
ATOM 508 C CA . LYS A 1 67 ? -9.553 -9.605 16.961 1.00 13.71 1561 LYS A CA 1
ATOM 509 C C . LYS A 1 67 ? -10.701 -10.555 16.595 1.00 13.77 1561 LYS A C 1
ATOM 510 O O . LYS A 1 67 ? -11.823 -10.197 16.451 1.00 14.90 1561 LYS A O 1
ATOM 516 N N . TYR A 1 68 ? -10.350 -11.842 16.298 1.00 12.12 1562 TYR A N 1
ATOM 517 C CA . TYR A 1 68 ? -11.348 -12.793 15.745 1.00 11.50 1562 TYR A CA 1
ATOM 518 C C . TYR A 1 68 ? -11.954 -13.637 16.817 1.00 11.79 1562 TYR A C 1
ATOM 519 O O . TYR A 1 68 ? -11.234 -14.340 17.553 1.00 12.55 1562 TYR A O 1
ATOM 528 N N . GLN A 1 69 ? -13.249 -13.561 16.947 1.00 11.89 1563 GLN A N 1
ATOM 529 C CA . GLN A 1 69 ? -14.011 -14.449 17.820 1.00 12.78 1563 GLN A CA 1
ATOM 530 C C . GLN A 1 69 ? -14.781 -15.514 17.057 1.00 12.73 1563 GLN A C 1
ATOM 531 O O . GLN A 1 69 ? -15.493 -16.289 17.677 1.00 13.13 1563 GLN A O 1
ATOM 537 N N . SER A 1 70 ? -14.623 -15.538 15.748 1.00 11.39 1564 SER A N 1
ATOM 538 C CA . SER A 1 70 ? -15.309 -16.500 14.866 1.00 12.66 1564 SER A CA 1
ATOM 539 C C . SER A 1 70 ? -14.460 -16.830 13.737 1.00 11.14 1564 SER A C 1
ATOM 540 O O . SER A 1 70 ? -13.618 -16.032 13.315 1.00 11.76 1564 SER A O 1
ATOM 543 N N . ARG A 1 71 ? -14.728 -17.989 13.158 1.00 10.87 1565 ARG A N 1
ATOM 544 C CA . ARG A 1 71 ? -14.065 -18.392 11.944 1.00 11.33 1565 ARG A CA 1
ATOM 545 C C . ARG A 1 71 ? -14.475 -17.406 10.839 1.00 10.95 1565 ARG A C 1
ATOM 546 O O . ARG A 1 71 ? -13.623 -17.087 9.993 1.00 10.51 1565 ARG A O 1
ATOM 554 N N . GLU A 1 72 ? -15.753 -16.998 10.816 1.00 11.47 1566 GLU A N 1
ATOM 555 C CA . GLU A 1 72 ? -16.152 -16.135 9.719 1.00 11.53 1566 GLU A CA 1
ATOM 556 C C . GLU A 1 72 ? -15.335 -14.836 9.632 1.00 10.12 1566 GLU A C 1
ATOM 557 O O . GLU A 1 72 ? -14.881 -14.443 8.577 1.00 10.16 1566 GLU A O 1
ATOM 563 N N . SER A 1 73 ? -15.070 -14.199 10.792 1.00 10.49 1567 SER A N 1
ATOM 564 C CA . SER A 1 73 ? -14.329 -12.939 10.779 1.00 11.40 1567 SER A CA 1
ATOM 565 C C . SER A 1 73 ? -12.878 -13.141 10.375 1.00 10.47 1567 SER A C 1
ATOM 566 O O . SER A 1 73 ? -12.324 -12.356 9.634 1.00 10.64 1567 SER A O 1
ATOM 569 N N . PHE A 1 74 ? -12.256 -14.262 10.849 1.00 10.79 1568 PHE A N 1
ATOM 570 C CA . PHE A 1 74 ? -10.913 -14.575 10.375 1.00 10.73 1568 PHE A CA 1
ATOM 571 C C . PHE A 1 74 ? -10.886 -14.805 8.882 1.00 9.98 1568 PHE A C 1
ATOM 572 O O . PHE A 1 74 ? -10.037 -14.304 8.137 1.00 10.20 1568 PHE A O 1
ATOM 580 N N . LEU A 1 75 ? -11.865 -15.594 8.387 1.00 9.97 1569 LEU A N 1
ATOM 581 C CA . LEU A 1 75 ? -11.960 -15.929 6.983 1.00 10.70 1569 LEU A CA 1
ATOM 582 C C . LEU A 1 75 ? -12.312 -14.767 6.067 1.00 10.32 1569 LEU A C 1
ATOM 583 O O . LEU A 1 75 ? -11.923 -14.707 4.936 1.00 10.06 1569 LEU A O 1
ATOM 588 N N . ASP A 1 76 ? -12.948 -13.730 6.667 1.00 10.27 1570 ASP A N 1
ATOM 589 C CA . ASP A 1 76 ? -13.131 -12.463 5.919 1.00 10.10 1570 ASP A CA 1
ATOM 590 C C . ASP A 1 76 ? -11.760 -11.856 5.549 1.00 9.36 1570 ASP A C 1
ATOM 591 O O . ASP A 1 76 ? -11.565 -11.412 4.423 1.00 10.65 1570 ASP A O 1
ATOM 596 N N . ASP A 1 77 ? -10.828 -11.831 6.470 1.00 9.81 1571 ASP A N 1
ATOM 597 C CA . ASP A 1 77 ? -9.513 -11.287 6.177 1.00 10.09 1571 ASP A CA 1
ATOM 598 C C . ASP A 1 77 ? -8.716 -12.203 5.291 1.00 8.95 1571 ASP A C 1
ATOM 599 O O . ASP A 1 77 ? -7.969 -11.737 4.424 1.00 10.11 1571 ASP A O 1
ATOM 604 N N . VAL A 1 78 ? -8.827 -13.559 5.482 1.00 8.81 1572 VAL A N 1
ATOM 605 C CA . VAL A 1 78 ? -8.163 -14.467 4.560 1.00 10.08 1572 VAL A CA 1
ATOM 606 C C . VAL A 1 78 ? -8.673 -14.263 3.107 1.00 9.20 1572 VAL A C 1
ATOM 607 O O . VAL A 1 78 ? -7.886 -14.221 2.177 1.00 10.34 1572 VAL A O 1
ATOM 611 N N . ASN A 1 79 ? -9.951 -14.139 2.965 1.00 9.82 1573 ASN A N 1
ATOM 612 C CA . ASN A 1 79 ? -10.539 -13.950 1.667 1.00 10.51 1573 ASN A CA 1
ATOM 613 C C . ASN A 1 79 ? -10.134 -12.621 1.011 1.00 10.36 1573 ASN A C 1
ATOM 614 O O . ASN A 1 79 ? -9.977 -12.526 -0.196 1.00 10.36 1573 ASN A O 1
ATOM 619 N N . LEU A 1 80 ? -9.885 -11.580 1.856 1.00 10.32 1574 LEU A N 1
ATOM 620 C CA . LEU A 1 80 ? -9.397 -10.305 1.314 1.00 10.38 1574 LEU A CA 1
ATOM 621 C C . LEU A 1 80 ? -8.111 -10.483 0.660 1.00 10.78 1574 LEU A C 1
ATOM 622 O O . LEU A 1 80 ? -7.808 -9.846 -0.376 1.00 11.42 1574 LEU A O 1
ATOM 627 N N . ILE A 1 81 ? -7.205 -11.334 1.175 1.00 10.98 1575 ILE A N 1
ATOM 628 C CA . ILE A 1 81 ? -5.938 -11.593 0.515 1.00 11.79 1575 ILE A CA 1
ATOM 629 C C . ILE A 1 81 ? -6.141 -12.129 -0.868 1.00 11.80 1575 ILE A C 1
ATOM 630 O O . ILE A 1 81 ? -5.500 -11.616 -1.855 1.00 12.57 1575 ILE A O 1
ATOM 635 N N . LEU A 1 82 ? -7.031 -13.086 -1.030 1.00 11.39 1576 LEU A N 1
ATOM 636 C CA . LEU A 1 82 ? -7.325 -13.683 -2.343 1.00 10.66 1576 LEU A CA 1
ATOM 637 C C . LEU A 1 82 ? -7.969 -12.613 -3.288 1.00 10.49 1576 LEU A C 1
ATOM 638 O O . LEU A 1 82 ? -7.556 -12.453 -4.422 1.00 10.88 1576 LEU A O 1
ATOM 643 N N . ALA A 1 83 ? -8.992 -11.945 -2.755 1.00 10.79 1577 ALA A N 1
ATOM 644 C CA . ALA A 1 83 ? -9.723 -10.964 -3.600 1.00 11.01 1577 ALA A CA 1
ATOM 645 C C . ALA A 1 83 ? -8.749 -9.880 -4.071 1.00 10.73 1577 ALA A C 1
ATOM 646 O O . ALA A 1 83 ? -8.878 -9.402 -5.209 1.00 11.85 1577 ALA A O 1
ATOM 648 N N . ASN A 1 84 ? -7.837 -9.454 -3.214 1.00 10.03 1578 ASN A N 1
ATOM 649 C CA . ASN A 1 84 ? -6.894 -8.430 -3.653 1.00 10.46 1578 ASN A CA 1
ATOM 650 C C . ASN A 1 84 ? -5.976 -8.917 -4.728 1.00 10.64 1578 ASN A C 1
ATOM 651 O O . ASN A 1 84 ? -5.650 -8.205 -5.657 1.00 10.89 1578 ASN A O 1
ATOM 656 N N . SER A 1 85 ? -5.562 -10.207 -4.643 1.00 10.64 1579 SER A N 1
ATOM 657 C CA . SER A 1 85 ? -4.735 -10.734 -5.709 1.00 10.78 1579 SER A CA 1
ATOM 658 C C . SER A 1 85 ? -5.541 -10.884 -7.025 1.00 11.10 1579 SER A C 1
ATOM 659 O O . SER A 1 85 ? -4.978 -10.549 -8.074 1.00 11.23 1579 SER A O 1
ATOM 662 N N . VAL A 1 86 ? -6.791 -11.268 -6.934 1.00 11.38 1580 VAL A N 1
ATOM 663 C CA . VAL A 1 86 ? -7.610 -11.313 -8.146 1.00 12.35 1580 VAL A CA 1
ATOM 664 C C . VAL A 1 86 ? -7.667 -9.936 -8.773 1.00 13.33 1580 VAL A C 1
ATOM 665 O O . VAL A 1 86 ? -7.535 -9.828 -10.011 1.00 14.58 1580 VAL A O 1
ATOM 669 N N . LYS A 1 87 ? -7.854 -8.867 -7.995 1.00 13.09 1581 LYS A N 1
ATOM 670 C CA . LYS A 1 87 ? -7.921 -7.491 -8.536 1.00 13.76 1581 LYS A CA 1
ATOM 671 C C . LYS A 1 87 ? -6.593 -7.044 -9.073 1.00 12.65 1581 LYS A C 1
ATOM 672 O O . LYS A 1 87 ? -6.526 -6.423 -10.172 1.00 15.25 1581 LYS A O 1
ATOM 678 N N . TYR A 1 88 ? -5.530 -7.167 -8.289 1.00 12.37 1582 TYR A N 1
ATOM 679 C CA . TYR A 1 88 ? -4.272 -6.583 -8.698 1.00 12.30 1582 TYR A CA 1
ATOM 680 C C . TYR A 1 88 ? -3.563 -7.364 -9.785 1.00 11.51 1582 TYR A C 1
ATOM 681 O O . TYR A 1 88 ? -2.965 -6.819 -10.688 1.00 12.66 1582 TYR A O 1
ATOM 690 N N . ASN A 1 89 ? -3.544 -8.711 -9.637 1.00 12.05 1583 ASN A N 1
ATOM 691 C CA . ASN A 1 89 ? -2.777 -9.591 -10.524 1.00 12.20 1583 ASN A CA 1
ATOM 692 C C . ASN A 1 89 ? -3.642 -10.214 -11.591 1.00 13.14 1583 ASN A C 1
ATOM 693 O O . ASN A 1 89 ? -3.087 -10.669 -12.628 1.00 14.47 1583 ASN A O 1
ATOM 698 N N . GLY A 1 90 ? -4.943 -10.357 -11.370 1.00 13.05 1584 GLY A N 1
ATOM 699 C CA . GLY A 1 90 ? -5.799 -11.036 -12.350 1.00 14.20 1584 GLY A CA 1
ATOM 700 C C . GLY A 1 90 ? -6.166 -12.404 -11.815 1.00 13.67 1584 GLY A C 1
ATOM 701 O O . GLY A 1 90 ? -5.436 -13.048 -11.039 1.00 13.18 1584 GLY A O 1
ATOM 702 N N . PRO A 1 91 ? -7.331 -12.956 -12.250 1.00 14.83 1585 PRO A N 1
ATOM 703 C CA . PRO A 1 91 ? -7.797 -14.227 -11.703 1.00 15.25 1585 PRO A CA 1
ATOM 704 C C . PRO A 1 91 ? -6.941 -15.424 -12.125 1.00 13.79 1585 PRO A C 1
ATOM 705 O O . PRO A 1 91 ? -7.008 -16.487 -11.428 1.00 16.07 1585 PRO A O 1
ATOM 709 N N . GLU A 1 92 ? -6.138 -15.268 -13.192 1.00 14.96 1586 GLU A N 1
ATOM 710 C CA . GLU A 1 92 ? -5.378 -16.386 -13.698 1.00 15.47 1586 GLU A CA 1
ATOM 711 C C . GLU A 1 92 ? -3.865 -16.295 -13.379 1.00 16.35 1586 GLU A C 1
ATOM 712 O O . GLU A 1 92 ? -3.079 -17.157 -13.726 1.00 17.33 1586 GLU A O 1
ATOM 718 N N . SER A 1 93 ? -3.472 -15.188 -12.735 1.00 14.39 1587 SER A N 1
ATOM 719 C CA . SER A 1 93 ? -2.045 -14.991 -12.400 1.00 12.55 1587 SER A CA 1
ATOM 720 C C . SER A 1 93 ? -1.557 -16.072 -11.462 1.00 12.87 1587 SER A C 1
ATOM 721 O O . SER A 1 93 ? -2.309 -16.479 -10.551 1.00 12.41 1587 SER A O 1
ATOM 724 N N . GLN A 1 94 ? -0.295 -16.473 -11.588 1.00 12.10 1588 GLN A N 1
ATOM 725 C CA . GLN A 1 94 ? 0.264 -17.328 -10.614 1.00 13.00 1588 GLN A CA 1
ATOM 726 C C . GLN A 1 94 ? 0.214 -16.795 -9.185 1.00 11.09 1588 GLN A C 1
ATOM 727 O O . GLN A 1 94 ? 0.097 -17.558 -8.236 1.00 12.21 1588 GLN A O 1
ATOM 733 N N . TYR A 1 95 ? 0.236 -15.480 -8.983 1.00 11.41 1589 TYR A N 1
ATOM 734 C CA . TYR A 1 95 ? 0.054 -14.887 -7.665 1.00 11.00 1589 TYR A CA 1
ATOM 735 C C . TYR A 1 95 ? -1.282 -15.322 -7.094 1.00 10.62 1589 TYR A C 1
ATOM 736 O O . TYR A 1 95 ? -1.377 -15.720 -5.925 1.00 11.11 1589 TYR A O 1
ATOM 745 N N . THR A 1 96 ? -2.304 -15.251 -7.937 1.00 10.48 1590 THR A N 1
ATOM 746 C CA . THR A 1 96 ? -3.639 -15.579 -7.511 1.00 10.99 1590 THR A CA 1
ATOM 747 C C . THR A 1 96 ? -3.794 -17.120 -7.296 1.00 10.64 1590 THR A C 1
ATOM 748 O O . THR A 1 96 ? -4.442 -17.557 -6.362 1.00 10.98 1590 THR A O 1
ATOM 752 N N . LYS A 1 97 ? -3.171 -17.950 -8.133 1.00 10.75 1591 LYS A N 1
ATOM 753 C CA . LYS A 1 97 ? -3.160 -19.405 -7.883 1.00 11.13 1591 LYS A CA 1
ATOM 754 C C . LYS A 1 97 ? -2.554 -19.711 -6.588 1.00 11.37 1591 LYS A C 1
ATOM 755 O O . LYS A 1 97 ? -3.029 -20.582 -5.835 1.00 12.18 1591 LYS A O 1
ATOM 761 N N . THR A 1 98 ? -1.469 -19.048 -6.212 1.00 11.41 1592 THR A N 1
ATOM 762 C CA . THR A 1 98 ? -0.827 -19.263 -4.904 1.00 11.92 1592 THR A CA 1
ATOM 763 C C . THR A 1 98 ? -1.731 -18.791 -3.765 1.00 11.31 1592 THR A C 1
ATOM 764 O O . THR A 1 98 ? -1.914 -19.479 -2.767 1.00 11.64 1592 THR A O 1
ATOM 768 N N . ALA A 1 99 ? -2.326 -17.604 -3.917 1.00 11.25 1593 ALA A N 1
ATOM 769 C CA . ALA A 1 99 ? -3.337 -17.127 -2.895 1.00 10.28 1593 ALA A CA 1
ATOM 770 C C . ALA A 1 99 ? -4.457 -18.121 -2.729 1.00 10.71 1593 ALA A C 1
ATOM 771 O O . ALA A 1 99 ? -4.921 -18.334 -1.619 1.00 10.58 1593 ALA A O 1
ATOM 773 N N . GLN A 1 100 ? -4.898 -18.690 -3.862 1.00 10.85 1594 GLN A N 1
ATOM 774 C CA . GLN A 1 100 ? -5.999 -19.658 -3.774 1.00 11.41 1594 GLN A CA 1
ATOM 775 C C . GLN A 1 100 ? -5.600 -20.884 -2.952 1.00 11.09 1594 GLN A C 1
ATOM 776 O O . GLN A 1 100 ? -6.373 -21.426 -2.174 1.00 11.74 1594 GLN A O 1
ATOM 782 N N . GLU A 1 101 ? -4.352 -21.325 -3.112 1.00 10.93 1595 GLU A N 1
ATOM 783 C CA . GLU A 1 101 ? -3.880 -22.424 -2.353 1.00 11.92 1595 GLU A CA 1
ATOM 784 C C . GLU A 1 101 ? -3.752 -22.091 -0.900 1.00 11.27 1595 GLU A C 1
ATOM 785 O O . GLU A 1 101 ? -4.034 -22.915 -0.015 1.00 11.77 1595 GLU A O 1
ATOM 791 N N . ILE A 1 102 ? -3.359 -20.859 -0.543 1.00 12.04 1596 ILE A N 1
ATOM 792 C CA . ILE A 1 102 ? -3.341 -20.384 0.873 1.00 10.58 1596 ILE A CA 1
ATOM 793 C C . ILE A 1 102 ? -4.758 -20.493 1.453 1.00 10.21 1596 ILE A C 1
ATOM 794 O O . ILE A 1 102 ? -4.948 -21.003 2.575 1.00 11.01 1596 ILE A O 1
ATOM 799 N N . VAL A 1 103 ? -5.756 -20.027 0.704 1.00 9.81 1597 VAL A N 1
ATOM 800 C CA . VAL A 1 103 ? -7.125 -20.077 1.196 1.00 10.79 1597 VAL A CA 1
ATOM 801 C C . VAL A 1 103 ? -7.588 -21.541 1.348 1.00 9.90 1597 VAL A C 1
ATOM 802 O O . VAL A 1 103 ? -8.211 -21.870 2.344 1.00 10.51 1597 VAL A O 1
ATOM 806 N N . ASN A 1 104 ? -7.283 -22.378 0.357 1.00 10.16 1598 ASN A N 1
ATOM 807 C CA . ASN A 1 104 ? -7.687 -23.803 0.444 1.00 10.90 1598 ASN A CA 1
ATOM 808 C C . ASN A 1 104 ? -7.084 -24.488 1.619 1.00 11.31 1598 ASN A C 1
ATOM 809 O O . ASN A 1 104 ? -7.773 -25.253 2.332 1.00 11.37 1598 ASN A O 1
ATOM 814 N N A VAL A 1 105 ? -5.817 -24.247 1.895 0.50 11.32 1599 VAL A N 1
ATOM 815 N N B VAL A 1 105 ? -5.773 -24.253 1.830 0.50 10.91 1599 VAL A N 1
ATOM 816 C CA A VAL A 1 105 ? -5.259 -25.024 2.999 0.50 11.77 1599 VAL A CA 1
ATOM 817 C CA B VAL A 1 105 ? -5.099 -24.913 2.985 0.50 11.08 1599 VAL A CA 1
ATOM 818 C C A VAL A 1 105 ? -5.696 -24.464 4.334 0.50 10.68 1599 VAL A C 1
ATOM 819 C C B VAL A 1 105 ? -5.768 -24.462 4.285 0.50 10.35 1599 VAL A C 1
ATOM 820 O O A VAL A 1 105 ? -5.708 -25.154 5.348 0.50 10.26 1599 VAL A O 1
ATOM 821 O O B VAL A 1 105 ? -6.087 -25.193 5.200 0.50 10.27 1599 VAL A 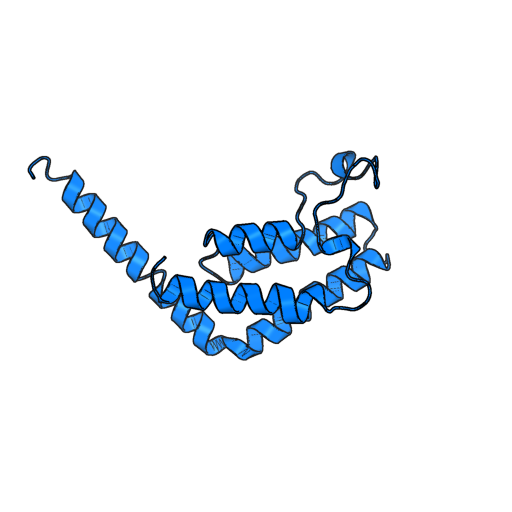O 1
ATOM 828 N N . CYS A 1 106 ? -6.083 -23.151 4.339 1.00 10.42 1600 CYS A N 1
ATOM 829 C CA . CYS A 1 106 ? -6.795 -22.587 5.472 1.00 9.48 1600 CYS A CA 1
ATOM 830 C C . CYS A 1 106 ? -8.095 -23.316 5.773 1.00 9.65 1600 CYS A C 1
ATOM 831 O O . CYS A 1 106 ? -8.310 -23.831 6.850 1.00 10.69 1600 CYS A O 1
ATOM 834 N N . TYR A 1 107 ? -8.966 -23.434 4.749 1.00 10.20 1601 TYR A N 1
ATOM 835 C CA . TYR A 1 107 ? -10.240 -24.093 4.931 1.00 10.75 1601 TYR A CA 1
ATOM 836 C C . TYR A 1 107 ? -10.033 -25.585 5.360 1.00 10.76 1601 TYR A C 1
ATOM 837 O O . TYR A 1 107 ? -10.733 -26.101 6.245 1.00 10.57 1601 TYR A O 1
ATOM 846 N N . GLN A 1 108 ? -9.081 -26.235 4.701 1.00 10.71 1602 GLN A N 1
ATOM 847 C CA . GLN A 1 108 ? -8.875 -27.692 4.964 1.00 11.40 1602 GLN A CA 1
ATOM 848 C C . GLN A 1 108 ? -8.434 -27.847 6.367 1.00 12.00 1602 GLN A C 1
ATOM 849 O O . GLN A 1 108 ? -8.906 -28.763 7.112 1.00 12.53 1602 GLN A O 1
ATOM 855 N N . THR A 1 109 ? -7.518 -27.022 6.873 1.00 12.38 1603 THR A N 1
ATOM 856 C CA . THR A 1 109 ? -6.981 -27.149 8.252 1.00 13.02 1603 THR A CA 1
ATOM 857 C C . THR A 1 109 ? -8.034 -26.795 9.227 1.00 11.88 1603 THR A C 1
ATOM 858 O O . THR A 1 109 ? -8.207 -27.494 10.264 1.00 12.73 1603 THR A O 1
ATOM 862 N N . LEU A 1 110 ? -8.848 -25.737 8.962 1.00 11.36 1604 LEU A N 1
ATOM 863 C CA . LEU A 1 110 ? -9.895 -25.435 9.858 1.00 11.04 1604 LEU A CA 1
ATOM 864 C C . LEU A 1 110 ? -10.855 -26.617 10.039 1.00 11.80 1604 LEU A C 1
ATOM 865 O O . LEU A 1 110 ? -11.387 -26.822 11.104 1.00 11.38 1604 LEU A O 1
ATOM 870 N N . THR A 1 111 ? -11.172 -27.297 8.953 1.00 11.50 1605 THR A N 1
ATOM 871 C CA . THR A 1 111 ? -12.070 -28.467 9.045 1.00 12.68 1605 THR A CA 1
ATOM 872 C C . THR A 1 111 ? -11.550 -29.539 10.023 1.00 11.01 1605 THR A C 1
ATOM 873 O O . THR A 1 111 ? -12.359 -30.102 10.731 1.00 12.59 1605 THR A O 1
ATOM 877 N N . GLU A 1 112 ? -10.262 -29.655 10.125 1.00 11.61 1606 GLU A N 1
ATOM 878 C CA . GLU A 1 112 ? -9.685 -30.646 11.097 1.00 13.80 1606 GLU A CA 1
ATOM 879 C C . GLU A 1 112 ? -10.010 -30.267 12.497 1.00 14.27 1606 GLU A C 1
ATOM 880 O O . GLU A 1 112 ? -9.953 -31.070 13.411 1.00 16.34 1606 GLU A O 1
ATOM 886 N N . TYR A 1 113 ? -10.401 -29.023 12.784 1.00 13.17 1607 TYR A N 1
ATOM 887 C CA . TYR A 1 113 ? -10.741 -28.457 14.128 1.00 13.64 1607 TYR A CA 1
ATOM 888 C C . TYR A 1 113 ? -12.206 -28.115 14.170 1.00 12.43 1607 TYR A C 1
ATOM 889 O O . TYR A 1 113 ? -12.561 -27.316 15.088 1.00 14.28 1607 TYR A O 1
ATOM 898 N N . ASP A 1 114 ? -13.077 -28.590 13.309 1.00 13.16 1608 ASP A N 1
ATOM 899 C CA . ASP A 1 114 ? -14.452 -28.086 13.191 1.00 14.61 1608 ASP A CA 1
ATOM 900 C C . ASP A 1 114 ? -15.189 -28.192 14.503 1.00 14.49 1608 ASP A C 1
ATOM 901 O O . ASP A 1 114 ? -15.785 -27.187 14.977 1.00 15.20 1608 ASP A O 1
ATOM 906 N N . GLU A 1 115 ? -15.170 -29.365 15.183 1.00 16.27 1609 GLU A N 1
ATOM 907 C CA . GLU A 1 115 ? -15.917 -29.489 16.396 1.00 16.12 1609 GLU A CA 1
ATOM 908 C C . GLU A 1 115 ? -15.416 -28.600 17.481 1.00 14.68 1609 GLU A C 1
ATOM 909 O O . GLU A 1 115 ? -16.286 -27.952 18.153 1.00 16.18 1609 GLU A O 1
ATOM 915 N N . HIS A 1 116 ? -14.153 -28.545 17.706 1.00 14.20 1610 HIS A N 1
ATOM 916 C CA . HIS A 1 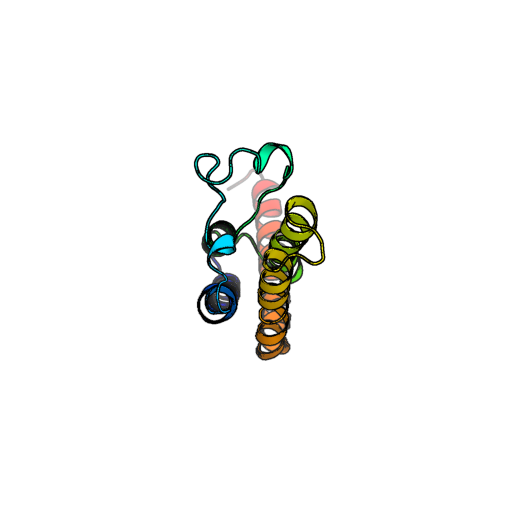116 ? -13.653 -27.730 18.781 1.00 15.26 1610 HIS A CA 1
ATOM 917 C C . HIS A 1 116 ? -13.869 -26.281 18.473 1.00 14.17 1610 HIS A C 1
ATOM 918 O O . HIS A 1 116 ? -14.231 -25.513 19.393 1.00 15.48 1610 HIS A O 1
ATOM 925 N N . LEU A 1 117 ? -13.716 -25.800 17.228 1.00 13.13 1611 LEU A N 1
ATOM 926 C CA . LEU A 1 117 ? -13.916 -24.355 16.958 1.00 12.42 1611 LEU A CA 1
ATOM 927 C C . LEU A 1 117 ? -15.348 -24.056 17.038 1.00 13.40 1611 LEU A C 1
ATOM 928 O O . LEU A 1 117 ? -15.669 -22.895 17.543 1.00 13.44 1611 LEU A O 1
ATOM 933 N N . THR A 1 118 ? -16.276 -24.918 16.717 1.00 14.29 1612 THR A N 1
ATOM 934 C CA . THR A 1 118 ? -17.677 -24.635 16.856 1.00 16.25 1612 THR A CA 1
ATOM 935 C C . THR A 1 118 ? -17.970 -24.399 18.344 1.00 16.66 1612 THR A C 1
ATOM 936 O O . THR A 1 118 ? -18.781 -23.451 18.674 1.00 16.73 1612 THR A O 1
ATOM 940 N N . GLN A 1 119 ? -17.429 -25.213 19.241 1.00 15.37 1613 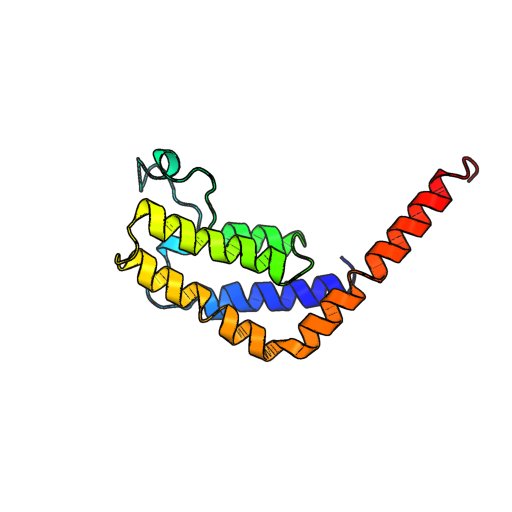GLN A N 1
ATOM 941 C CA . GLN A 1 119 ? -17.679 -25.071 20.624 1.00 16.48 1613 GLN A CA 1
ATOM 942 C C . GLN A 1 119 ? -17.042 -23.805 21.138 1.00 13.81 1613 GLN A C 1
ATOM 943 O O . GLN A 1 119 ? -17.651 -23.108 21.979 1.00 14.17 1613 GLN A O 1
ATOM 949 N N . LEU A 1 120 ? -15.790 -23.594 20.819 1.00 13.77 1614 LEU A N 1
ATOM 950 C CA . LEU A 1 120 ? -15.137 -22.385 21.293 1.00 12.88 1614 LEU A CA 1
ATOM 951 C C . LEU A 1 120 ? -15.882 -21.126 20.870 1.00 12.10 1614 LEU A C 1
ATOM 952 O O . LEU A 1 120 ? -15.998 -20.204 21.703 1.00 13.50 1614 LEU A O 1
ATOM 957 N N . GLU A 1 121 ? -16.395 -21.056 19.662 1.00 11.96 1615 GLU A N 1
ATOM 958 C CA . GLU A 1 121 ? -17.137 -19.829 19.253 1.00 12.86 1615 GLU A CA 1
ATOM 959 C C . GLU A 1 121 ? -18.325 -19.667 20.135 1.00 13.25 1615 GLU A C 1
ATOM 960 O O . GLU A 1 121 ? -18.625 -18.483 20.556 1.00 13.25 1615 GLU A O 1
ATOM 966 N N . LYS A 1 122 ? -19.067 -20.720 20.444 1.00 14.25 1616 LYS A N 1
ATOM 967 C CA . LYS A 1 122 ? -20.209 -20.566 21.293 1.00 15.35 1616 LYS A CA 1
ATOM 968 C C . LYS A 1 122 ? -19.786 -20.143 22.654 1.00 14.04 1616 LYS A C 1
ATOM 969 O O . LYS A 1 122 ? -20.443 -19.245 23.275 1.00 15.03 1616 LYS A O 1
ATOM 975 N N . ASP A 1 123 ? -18.792 -20.713 23.272 1.00 13.27 1617 ASP A N 1
ATOM 976 C CA . ASP A 1 123 ? -18.394 -20.379 24.598 1.00 14.70 1617 ASP A CA 1
ATOM 977 C C . ASP A 1 123 ? -17.816 -18.964 24.709 1.00 12.84 1617 ASP A C 1
ATOM 978 O O . ASP A 1 123 ? -18.075 -18.332 25.749 1.00 14.51 1617 ASP A O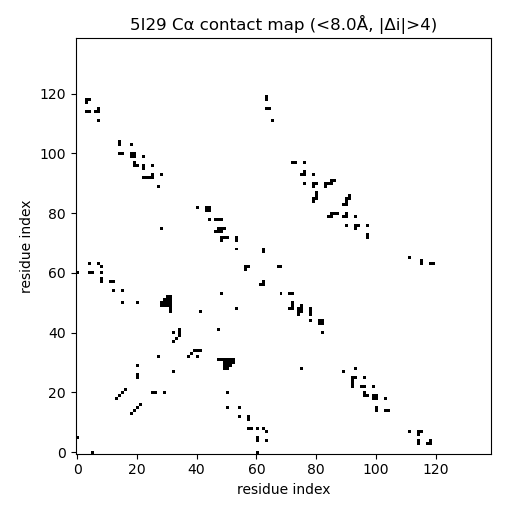 1
ATOM 983 N N . ILE A 1 124 ? -17.063 -18.513 23.743 1.00 12.89 1618 ILE A N 1
ATOM 984 C CA . ILE A 1 124 ? -16.650 -17.101 23.694 1.00 13.74 1618 ILE A CA 1
ATOM 985 C C . ILE A 1 124 ? -17.827 -16.192 23.676 1.00 12.96 1618 ILE A C 1
ATOM 986 O O . ILE A 1 124 ? -17.824 -15.206 24.439 1.00 13.83 1618 ILE A O 1
ATOM 991 N N A CYS A 1 125 ? -18.830 -16.488 22.910 0.50 12.27 1619 CYS A N 1
ATOM 992 N N B CYS A 1 125 ? -18.820 -16.471 22.871 0.50 13.25 1619 CYS A N 1
ATOM 993 C CA A CYS A 1 125 ? -19.957 -15.602 22.814 0.50 13.31 1619 CYS A CA 1
ATOM 994 C CA B CYS A 1 125 ? -20.022 -15.661 22.888 0.50 14.63 1619 CYS A CA 1
ATOM 995 C C A CYS A 1 125 ? -20.834 -15.643 24.068 0.50 12.99 1619 CYS A C 1
ATOM 996 C C B CYS A 1 125 ? -20.589 -15.603 24.236 0.50 13.82 1619 CYS A C 1
ATOM 997 O O A CYS A 1 125 ? -21.426 -14.609 24.478 0.50 12.83 1619 CYS A O 1
ATOM 998 O O B CYS A 1 125 ? -20.840 -14.486 24.776 0.50 12.95 1619 CYS A O 1
ATOM 1003 N N . THR A 1 126 ? -20.890 -16.769 24.774 1.00 14.88 1620 THR A N 1
ATOM 1004 C CA . THR A 1 126 ? -21.619 -16.836 26.033 1.00 16.31 1620 THR A CA 1
ATOM 1005 C C . THR A 1 126 ? -20.876 -16.055 27.018 1.00 14.23 1620 THR A C 1
ATOM 1006 O O . THR A 1 126 ? -21.621 -15.242 27.789 1.00 16.30 1620 THR A O 1
ATOM 1010 N N . ALA A 1 127 ? -19.612 -16.144 27.167 1.00 14.89 1621 ALA A N 1
ATOM 1011 C CA . ALA A 1 127 ? -18.877 -15.403 28.162 1.00 16.30 1621 ALA A CA 1
ATOM 1012 C C . ALA A 1 127 ? -18.949 -13.897 27.851 1.00 16.01 1621 ALA A C 1
ATOM 1013 O O . ALA A 1 127 ? -19.068 -13.057 28.830 1.00 16.66 1621 ALA A O 1
ATOM 1015 N N . LYS A 1 128 ? -18.842 -13.445 26.586 1.00 13.96 1622 LYS A N 1
ATOM 1016 C CA . LYS A 1 128 ? -18.924 -12.040 26.246 1.00 14.12 1622 LYS A CA 1
ATOM 1017 C C . LYS A 1 128 ? -20.282 -11.545 26.636 1.00 14.62 1622 LYS A C 1
ATOM 1018 O O . LYS A 1 128 ? -20.362 -10.379 27.190 1.00 15.02 1622 LYS A O 1
ATOM 1024 N N . GLU A 1 129 ? -21.337 -12.185 26.330 1.00 14.75 1623 GLU A N 1
ATOM 1025 C CA . GLU A 1 129 ? -22.633 -11.737 26.682 1.00 16.00 1623 GLU A CA 1
ATOM 1026 C C . GLU A 1 129 ? -22.819 -11.638 28.165 1.00 17.05 1623 GLU A C 1
ATOM 1027 O O . GLU A 1 129 ? -23.465 -10.625 28.620 1.00 16.37 1623 GLU A O 1
ATOM 1033 N N . ALA A 1 130 ? -22.333 -12.552 28.965 1.00 15.68 1624 ALA A N 1
ATOM 1034 C CA . ALA A 1 130 ? -22.461 -12.484 30.434 1.00 16.12 1624 ALA A CA 1
ATOM 1035 C C . ALA A 1 130 ? -21.686 -11.271 30.930 1.00 16.67 1624 ALA A C 1
ATOM 1036 O O . ALA A 1 130 ? -22.169 -10.597 31.878 1.00 16.03 1624 ALA A O 1
ATOM 1038 N N . ALA A 1 131 ? -20.502 -11.034 30.430 1.00 15.87 1625 ALA A N 1
ATOM 1039 C CA . ALA A 1 131 ? -19.684 -9.972 30.917 1.00 17.30 1625 ALA A CA 1
ATOM 1040 C C . ALA A 1 131 ? -20.332 -8.618 30.522 1.00 15.47 1625 ALA A C 1
ATOM 1041 O O . ALA A 1 131 ? -20.274 -7.648 31.353 1.00 16.15 1625 ALA A O 1
ATOM 1043 N N . LEU A 1 132 ? -20.981 -8.540 29.391 1.00 13.60 1626 LEU A N 1
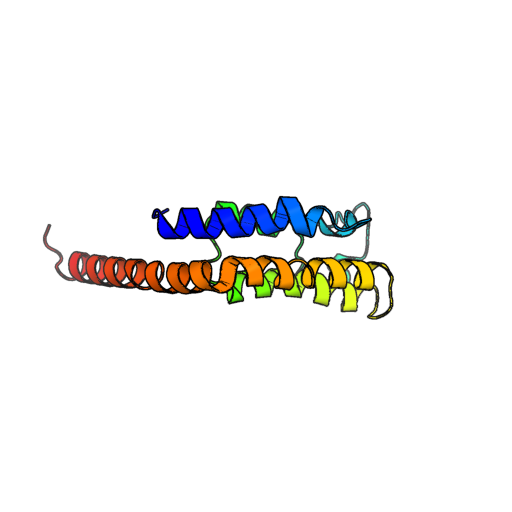ATOM 1044 C CA . LEU A 1 132 ? -21.622 -7.300 28.897 1.00 14.35 1626 LEU A CA 1
ATOM 1045 C C . LEU A 1 132 ? -22.754 -7.052 29.849 1.00 15.51 1626 LEU A C 1
ATOM 1046 O O . LEU A 1 132 ? -22.912 -5.891 30.361 1.00 15.07 1626 LEU A O 1
ATOM 1051 N N . GLU A 1 133 ? -23.585 -8.018 30.129 1.00 15.10 1627 GLU A N 1
ATOM 1052 C CA . GLU A 1 133 ? -24.760 -7.807 30.965 1.00 15.24 1627 GLU A CA 1
ATOM 1053 C C . GLU A 1 133 ? -24.292 -7.412 32.365 1.00 15.02 1627 GLU A C 1
ATOM 1054 O O . GLU A 1 133 ? -24.916 -6.491 32.998 1.00 15.24 1627 GLU A O 1
ATOM 1060 N N . GLU A 1 134 ? -23.214 -7.932 32.908 1.00 14.15 1628 GLU A N 1
ATOM 1061 C CA . GLU A 1 134 ? -22.736 -7.526 34.220 1.00 14.82 1628 GLU A CA 1
ATOM 1062 C C . GLU A 1 134 ? -22.285 -6.066 34.147 1.00 13.37 1628 GLU A C 1
ATOM 1063 O O . GLU A 1 134 ? -22.511 -5.313 35.149 1.00 13.86 1628 GLU A O 1
ATOM 1069 N N . ALA A 1 135 ? -21.522 -5.689 33.183 1.00 13.04 1629 ALA A N 1
ATOM 1070 C CA . ALA A 1 135 ? -21.036 -4.328 33.077 1.00 13.45 1629 ALA A CA 1
ATOM 1071 C C . ALA A 1 135 ? -22.204 -3.357 32.956 1.00 12.36 1629 ALA A C 1
ATOM 1072 O O . ALA A 1 135 ? -22.169 -2.260 33.621 1.00 13.18 1629 ALA A O 1
ATOM 1074 N N . GLU A 1 136 ? -23.239 -3.694 32.228 1.00 11.53 1630 GLU A N 1
ATOM 1075 C CA . GLU A 1 136 ? -24.439 -2.807 32.074 1.00 12.49 1630 GLU A CA 1
ATOM 1076 C C . GLU A 1 136 ? -25.100 -2.628 33.381 1.00 11.30 1630 GLU A C 1
ATOM 1077 O O . GLU A 1 136 ? -25.435 -1.481 33.771 1.00 12.03 1630 GLU A O 1
ATOM 1083 N N . LEU A 1 137 ? -25.246 -3.702 34.173 1.00 11.47 1631 LEU A N 1
ATOM 1084 C CA . LEU A 1 137 ? -25.911 -3.636 35.460 1.00 12.27 1631 LEU A CA 1
ATOM 1085 C C . LEU A 1 137 ? -25.060 -2.888 36.459 1.00 11.65 1631 LEU A C 1
ATOM 1086 O O . LEU A 1 137 ? -25.608 -2.108 37.267 1.00 12.09 1631 LEU A O 1
ATOM 1091 N N . GLU A 1 138 ? -23.764 -3.079 36.462 1.00 11.96 1632 GLU A N 1
ATOM 1092 C CA . GLU A 1 138 ? -22.891 -2.389 37.400 1.00 12.74 1632 GLU A CA 1
ATOM 1093 C C . GLU A 1 138 ? -22.900 -0.869 37.121 1.00 11.23 1632 GLU A C 1
ATOM 1094 O O . GLU A 1 138 ? -22.831 -0.033 38.079 1.00 11.93 1632 GLU A O 1
ATOM 1100 N N . SER A 1 139 ? -22.990 -0.437 35.873 1.00 10.93 1633 SER A N 1
ATOM 1101 C CA . SER A 1 139 ? -23.053 1.024 35.576 1.00 10.65 1633 SER A CA 1
ATOM 1102 C C . SER A 1 139 ? -24.391 1.562 35.966 1.00 11.04 1633 SER A C 1
ATOM 1103 O O . SER A 1 139 ? -24.465 2.655 36.565 1.00 12.08 1633 SER A O 1
ATOM 1106 N N . LEU A 1 140 ? -25.498 0.836 35.668 1.00 12.04 1634 LEU A N 1
ATOM 1107 C CA . LEU A 1 140 ? -26.807 1.359 35.851 1.00 14.30 1634 LEU A CA 1
ATOM 1108 C C . LEU A 1 140 ? -27.100 1.623 37.220 1.00 15.23 1634 LEU A C 1
ATOM 1109 O O . LEU A 1 140 ? -27.842 2.659 37.477 1.00 18.80 1634 LEU A O 1
ATOM 1114 N N . ASP A 1 141 ? -26.565 0.883 38.155 1.00 16.88 1635 ASP A N 1
ATOM 1115 C CA . ASP A 1 141 ? -26.749 1.373 39.510 1.00 19.09 1635 ASP A CA 1
ATOM 1116 C C . ASP A 1 141 ? -25.575 2.282 39.757 1.00 20.01 1635 ASP A C 1
ATOM 1117 O O . ASP A 1 141 ? -24.434 1.828 39.810 1.00 21.48 1635 ASP A O 1
ATOM 1122 N N . PRO A 1 142 ? -25.834 3.574 39.987 1.00 20.37 1636 PRO A N 1
ATOM 1123 C CA . PRO A 1 142 ? -24.684 4.546 40.174 1.00 19.87 1636 PRO A CA 1
ATOM 1124 C C . PRO A 1 142 ? -23.974 4.377 41.517 1.00 20.80 1636 PRO A C 1
ATOM 1125 O O . PRO A 1 142 ? -22.920 5.035 41.719 1.00 19.73 1636 PRO A O 1
ATOM 1129 N N . MET A 1 143 ? -24.488 3.572 42.446 1.00 23.22 1637 MET A N 1
ATOM 1130 C CA . MET A 1 143 ? -23.773 3.165 43.695 1.00 23.95 1637 MET A CA 1
ATOM 1131 C C . MET A 1 143 ? -22.604 2.204 43.439 1.00 22.98 1637 MET A C 1
ATOM 1132 O O . MET A 1 143 ? -22.522 1.448 42.415 1.00 23.29 1637 MET A O 1
ATOM 1137 N N . THR A 1 144 ? -21.668 2.160 44.397 1.00 26.97 1638 THR A N 1
ATOM 1138 C CA . THR A 1 144 ? -20.577 1.203 44.397 1.00 31.34 1638 THR A CA 1
ATOM 1139 C C . THR A 1 144 ? -19.677 1.358 45.639 1.00 34.24 1638 THR A C 1
ATOM 1140 O O . THR A 1 144 ? -20.182 1.310 46.759 1.00 38.77 1638 THR A O 1
#

Radius of gyration: 18.21 Å; Cα contacts (8 Å, |Δi|>4): 137; chains: 1; bounding box: 36×35×58 Å

B-factor: mean 16.56, std 7.18, range [8.8, 52.79]

Solvent-accessible surface area: 8925 Å² total; per-residue (Å²): 142,97,125,50,12,77,36,0,7,136,12,0,34,56,3,0,33,112,92,0,54,68,14,107,112,2,166,29,21,34,103,70,36,64,125,152,159,48,95,68,23,87,162,71,2,123,92,60,34,8,0,52,42,0,95,121,31,5,83,170,40,105,1,72,30,52,128,35,0,33,84,11,0,53,48,4,25,38,6,3,58,139,71,46,21,91,128,29,121,100,8,104,12,0,72,77,0,2,50,24,0,92,100,7,10,100,127,89,74,154,95,0,46,88,8,39,124,52,16,45,92,40,114,97,61,64,101,106,104,59,96,108,113,89,143,79,126,154,185